Protein AF-A0A383C281-F1 (afdb_monomer)

Mean predicted aligned error: 18.77 Å

Radius of gyration: 27.52 Å; Cα contacts (8 Å, |Δi|>4): 64; chains: 1; bounding box: 42×52×75 Å

pLDDT: mean 72.69, std 16.98, range [37.38, 97.0]

Nearest PDB structures (foldseek):
  8gjf-assembly1_B  TM=7.146E-01  e=1.952E+00  Aspergillus fumigatus
  3l0x-assembly1_A  TM=6.544E-01  e=2.529E+00  Saccharomyces cerevisiae
  6cx3-assembly1_A  TM=6.293E-01  e=2.371E+00  Saccharomyces cerevisiae S288C
  8pfb-assembly1_F  TM=6.077E-01  e=3.979E+00  Streptococcus sanguinis

Structure (mmCIF, N/CA/C/O backbone):
data_AF-A0A383C281-F1
#
_entry.id   AF-A0A383C281-F1
#
loop_
_atom_site.group_PDB
_atom_site.id
_atom_site.type_symbol
_atom_site.label_atom_id
_atom_site.label_alt_id
_atom_site.label_comp_id
_atom_site.label_asym_id
_atom_site.label_entity_id
_atom_site.label_seq_id
_atom_site.pdbx_PDB_ins_code
_atom_site.Cartn_x
_atom_site.Cartn_y
_atom_site.Cartn_z
_atom_site.occupancy
_atom_site.B_iso_or_equiv
_atom_site.auth_seq_id
_atom_site.auth_comp_id
_atom_site.auth_asym_id
_atom_site.auth_atom_id
_atom_site.pdbx_PDB_model_num
ATOM 1 N N . MET A 1 1 ? -28.698 43.163 51.842 1.00 37.38 1 MET A N 1
ATOM 2 C CA . MET A 1 1 ? -27.562 43.995 51.389 1.00 37.38 1 MET A CA 1
ATOM 3 C C . MET A 1 1 ? -26.890 43.237 50.262 1.00 37.38 1 MET A C 1
ATOM 5 O O . MET A 1 1 ? -26.018 42.415 50.508 1.00 37.38 1 MET A O 1
ATOM 9 N N . ASP A 1 2 ? -27.390 43.446 49.049 1.00 41.12 2 ASP A N 1
ATOM 10 C CA . ASP A 1 2 ? -26.991 42.722 47.846 1.00 41.12 2 ASP A CA 1
ATOM 11 C C . ASP A 1 2 ? -25.613 43.176 47.356 1.00 41.12 2 ASP A C 1
ATOM 13 O O . ASP A 1 2 ? -25.365 44.357 47.088 1.00 41.12 2 ASP A O 1
ATOM 17 N N . LEU A 1 3 ? -24.690 42.218 47.279 1.00 58.12 3 LEU A N 1
ATOM 18 C CA . LEU A 1 3 ? -23.289 42.445 46.962 1.00 58.12 3 LEU A CA 1
ATOM 19 C C . LEU A 1 3 ? -23.051 42.316 45.448 1.00 58.12 3 LEU A C 1
ATOM 21 O O . LEU A 1 3 ? -22.768 41.248 44.928 1.00 58.12 3 LEU A O 1
ATOM 25 N N . ARG A 1 4 ? -23.167 43.469 44.784 1.00 53.69 4 ARG A N 1
ATOM 26 C CA . ARG A 1 4 ? -22.274 43.998 43.731 1.00 53.69 4 ARG A CA 1
ATOM 27 C C . ARG A 1 4 ? -21.969 43.129 42.491 1.00 53.69 4 ARG A C 1
ATOM 29 O O . ARG A 1 4 ? -21.139 42.233 42.504 1.00 53.69 4 ARG A O 1
ATOM 36 N N . LYS A 1 5 ? -22.535 43.601 41.371 1.00 54.53 5 LYS A N 1
ATOM 37 C CA . LYS A 1 5 ? -22.006 43.612 39.990 1.00 54.53 5 LYS A CA 1
ATOM 38 C C . LYS A 1 5 ? -20.470 43.520 39.878 1.00 54.53 5 LYS A C 1
ATOM 40 O O . LYS A 1 5 ? -19.804 44.432 40.357 1.00 54.53 5 LYS A O 1
ATOM 45 N N . THR A 1 6 ? -19.969 42.607 39.042 1.00 58.38 6 THR A N 1
ATOM 46 C CA . THR A 1 6 ? -18.906 42.889 38.053 1.00 58.38 6 THR A CA 1
ATOM 47 C C . THR A 1 6 ? -19.030 41.951 36.849 1.00 58.38 6 THR A C 1
ATOM 49 O O . THR A 1 6 ? -19.028 40.731 36.967 1.00 58.38 6 THR A O 1
ATOM 52 N N . ALA A 1 7 ? -19.176 42.562 35.675 1.00 55.03 7 ALA A N 1
ATOM 53 C CA . ALA A 1 7 ? -19.151 41.921 34.372 1.00 55.03 7 ALA A CA 1
ATOM 54 C C . ALA A 1 7 ? -17.706 41.533 34.016 1.00 55.03 7 ALA A C 1
ATOM 56 O O . ALA A 1 7 ? -16.826 42.391 34.010 1.00 55.03 7 ALA A O 1
ATOM 57 N N . GLY A 1 8 ? -17.466 40.258 33.715 1.00 49.41 8 GLY A N 1
ATOM 58 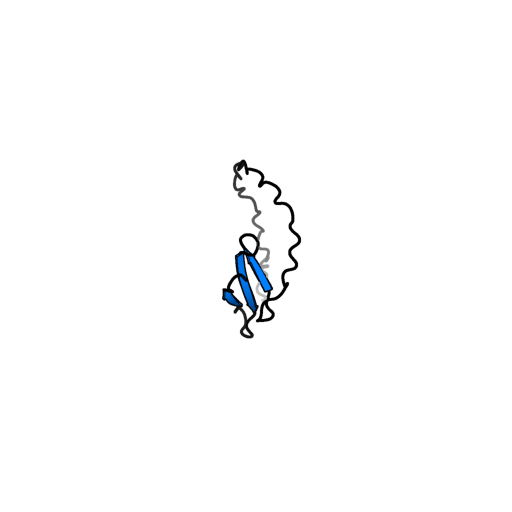C CA . GLY A 1 8 ? -16.216 39.780 33.125 1.00 49.41 8 GLY A CA 1
ATOM 59 C C . GLY A 1 8 ? -16.450 39.471 31.655 1.00 49.41 8 GLY A C 1
ATOM 60 O O . GLY A 1 8 ? -16.958 38.404 31.325 1.00 49.41 8 GLY A O 1
ATOM 61 N N . ALA A 1 9 ? -16.141 40.429 30.783 1.00 55.62 9 ALA A N 1
ATOM 62 C CA . ALA A 1 9 ? -16.224 40.263 29.340 1.00 55.62 9 ALA A CA 1
ATOM 63 C C . ALA A 1 9 ? -15.203 39.213 28.872 1.00 55.62 9 ALA A C 1
ATOM 65 O O . ALA A 1 9 ? -13.993 39.404 28.961 1.00 55.62 9 ALA A O 1
ATOM 66 N N . PHE A 1 10 ? -15.728 38.099 28.376 1.00 55.56 10 PHE A N 1
ATOM 67 C CA . PHE A 1 10 ? -15.036 37.121 27.551 1.00 55.56 10 PHE A CA 1
ATOM 68 C C . PHE A 1 10 ? -14.940 37.722 26.145 1.00 55.56 10 PHE A C 1
ATOM 70 O O . PHE A 1 10 ? -15.981 37.977 25.551 1.00 55.56 10 PHE A O 1
ATOM 77 N N . LEU A 1 11 ? -13.739 37.980 25.624 1.00 56.09 11 LEU A N 1
ATOM 78 C CA . LEU A 1 11 ? -13.465 37.978 24.181 1.00 56.09 11 LEU A CA 1
ATOM 79 C C . LEU A 1 11 ? -11.954 38.054 23.955 1.00 56.09 11 LEU A C 1
ATOM 81 O O . LEU A 1 11 ? -11.318 39.103 23.999 1.00 56.09 11 LEU A O 1
ATOM 85 N N . ILE A 1 12 ? -11.408 36.857 23.774 1.00 66.81 12 ILE A N 1
ATOM 86 C CA . ILE A 1 12 ? -10.037 36.542 23.396 1.00 66.81 12 ILE A CA 1
ATOM 87 C C . ILE A 1 12 ? -9.729 37.263 22.079 1.00 66.81 12 ILE A C 1
ATOM 89 O O . ILE A 1 12 ? -10.351 36.997 21.052 1.00 66.81 12 ILE A O 1
ATOM 93 N N . ALA A 1 13 ? -8.796 38.213 22.136 1.00 58.59 13 ALA A N 1
ATOM 94 C CA . ALA A 1 13 ? -8.347 38.989 20.993 1.00 58.59 13 ALA A CA 1
ATOM 95 C C . ALA A 1 13 ? -7.626 38.088 19.976 1.00 58.59 13 ALA A C 1
ATOM 97 O O . ALA A 1 13 ? -6.614 37.459 20.288 1.00 58.59 13 ALA A O 1
ATOM 98 N N . CYS A 1 14 ? -8.153 38.055 18.751 1.00 60.34 14 CYS A N 1
ATOM 99 C CA . CYS A 1 14 ? -7.486 37.554 17.555 1.00 60.34 14 CYS A CA 1
ATOM 100 C C . CYS A 1 14 ? -6.124 38.243 17.370 1.00 60.34 14 CYS A C 1
ATOM 102 O O . CYS A 1 14 ? -6.076 39.443 17.101 1.00 60.34 14 CYS A O 1
ATOM 104 N N . LEU A 1 15 ? -5.025 37.488 17.456 1.00 62.12 15 LEU A N 1
ATOM 105 C CA . LEU A 1 15 ? -3.734 37.925 16.923 1.00 62.12 15 LEU A CA 1
ATOM 106 C C . LEU A 1 15 ? -3.674 37.584 15.422 1.00 62.12 15 LEU A C 1
ATOM 108 O O . LEU A 1 15 ? -3.879 36.419 15.068 1.00 62.12 15 LEU A O 1
ATOM 112 N N . PRO A 1 16 ? -3.417 38.564 14.536 1.00 59.09 16 PRO A N 1
ATOM 113 C CA . PRO A 1 16 ? -3.393 38.349 13.099 1.00 59.09 16 PRO A CA 1
ATOM 114 C C . PRO A 1 16 ? -2.102 37.664 12.635 1.00 59.09 16 PRO A C 1
ATOM 116 O O . PRO A 1 16 ? -1.024 37.827 13.205 1.00 59.09 16 PRO A O 1
ATOM 119 N N . TRP A 1 17 ? -2.270 36.898 11.560 1.00 61.38 17 TRP A N 1
ATOM 120 C CA . TRP A 1 17 ? -1.257 36.256 10.733 1.00 61.38 17 TRP A CA 1
ATOM 121 C C . TRP A 1 17 ? -0.205 37.218 10.153 1.00 61.38 17 TRP A C 1
ATOM 123 O O . TRP A 1 17 ? -0.432 38.421 10.093 1.00 61.38 17 TRP A O 1
ATOM 133 N N . LEU A 1 18 ? 0.862 36.607 9.606 1.00 58.97 18 LEU A N 1
ATOM 134 C CA . LEU A 1 18 ? 1.771 37.068 8.532 1.00 58.97 18 LEU A CA 1
ATOM 135 C C . LEU A 1 18 ? 3.240 37.269 8.945 1.00 58.97 18 LEU A C 1
ATOM 137 O O . LEU A 1 18 ? 3.759 38.380 8.944 1.00 58.97 18 LEU A O 1
ATOM 141 N N . VAL A 1 19 ? 3.955 36.159 9.159 1.00 64.62 19 VAL A N 1
ATOM 142 C CA . VAL A 1 19 ? 5.405 36.110 8.898 1.00 64.62 19 VAL A CA 1
ATOM 143 C C . VAL A 1 19 ? 5.596 35.373 7.573 1.00 64.62 19 VAL A C 1
ATOM 145 O O . VAL A 1 19 ? 5.455 34.154 7.498 1.00 64.62 19 VAL A O 1
ATOM 148 N N . GLY A 1 20 ? 5.815 36.136 6.500 1.00 53.16 20 GLY A N 1
ATOM 149 C CA . GLY A 1 20 ? 6.078 35.618 5.160 1.00 53.16 20 GLY A CA 1
ATOM 150 C C . GLY A 1 20 ? 7.462 34.974 5.076 1.00 53.16 20 GLY A C 1
ATOM 151 O O . GLY A 1 20 ? 8.463 35.585 5.442 1.00 53.16 20 GLY A O 1
ATOM 152 N N . CYS A 1 21 ? 7.516 33.739 4.581 1.00 63.28 21 CYS A N 1
ATOM 153 C CA . CYS A 1 21 ? 8.757 33.050 4.246 1.00 63.28 21 CYS A CA 1
ATOM 154 C C . CYS A 1 21 ? 9.165 33.449 2.811 1.00 63.28 21 CYS A C 1
ATOM 156 O O . CYS A 1 21 ? 8.350 33.283 1.897 1.00 63.28 21 CYS A O 1
ATOM 158 N N . PRO A 1 22 ? 10.374 33.990 2.570 1.00 56.31 22 PRO A N 1
ATOM 159 C CA . PRO A 1 22 ? 10.807 34.350 1.225 1.00 56.31 22 PRO A CA 1
ATOM 160 C C . PRO A 1 22 ? 11.050 33.071 0.416 1.00 56.31 22 PRO A C 1
ATOM 162 O O . PRO A 1 22 ? 12.026 32.354 0.630 1.00 56.31 22 PRO A O 1
ATOM 165 N N . SER A 1 23 ? 10.152 32.772 -0.522 1.00 59.88 23 SER A N 1
ATOM 166 C CA . SER A 1 23 ? 10.366 31.692 -1.485 1.00 59.88 23 SER A CA 1
ATOM 167 C C . SER A 1 23 ? 11.342 32.176 -2.551 1.00 59.88 23 SER A C 1
ATOM 169 O O . SER A 1 23 ? 10.969 32.905 -3.467 1.00 59.88 23 SER A O 1
ATOM 171 N N . GLY A 1 24 ? 12.611 31.799 -2.393 1.00 55.31 24 GLY A N 1
ATOM 172 C CA . GLY A 1 24 ? 13.625 31.947 -3.428 1.00 55.31 24 GLY A CA 1
ATOM 173 C C . GLY A 1 24 ? 13.194 31.226 -4.704 1.00 55.31 24 GLY A C 1
ATOM 174 O O . GLY A 1 24 ? 12.715 30.091 -4.665 1.00 55.31 24 GLY A O 1
ATOM 175 N N . THR A 1 25 ? 13.356 31.903 -5.834 1.00 54.62 25 THR A N 1
ATOM 176 C CA . THR A 1 25 ? 13.078 31.385 -7.170 1.00 54.62 25 THR A CA 1
ATOM 177 C C . THR A 1 25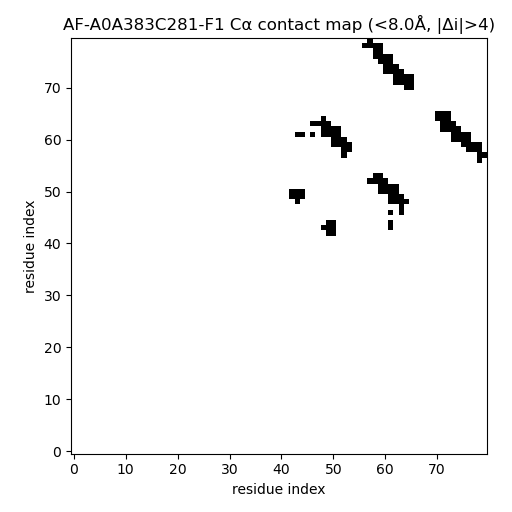 ? 13.977 30.177 -7.431 1.00 54.62 25 THR A C 1
ATOM 179 O O . THR A 1 25 ? 15.162 30.321 -7.724 1.00 54.62 25 THR A O 1
ATOM 182 N N . ARG A 1 26 ? 13.438 28.961 -7.296 1.00 60.19 26 ARG A N 1
ATOM 183 C CA . ARG A 1 26 ? 14.088 27.767 -7.837 1.00 60.19 26 ARG A CA 1
ATOM 184 C C . ARG A 1 26 ? 13.819 27.754 -9.333 1.00 60.19 26 ARG A C 1
ATOM 186 O O . ARG A 1 26 ? 12.682 27.559 -9.753 1.00 60.19 26 ARG A O 1
ATOM 193 N N . THR A 1 27 ? 14.864 27.964 -10.123 1.00 59.16 27 THR A N 1
ATOM 194 C CA . THR A 1 27 ? 14.878 27.659 -11.554 1.00 59.16 27 THR A CA 1
ATOM 195 C C . THR A 1 27 ? 14.722 26.146 -11.700 1.00 59.16 27 THR A C 1
ATOM 197 O O . THR A 1 27 ? 15.696 25.399 -11.687 1.00 59.16 27 THR A O 1
ATOM 200 N N . GLY A 1 28 ? 13.475 25.677 -11.711 1.00 53.50 28 GLY A N 1
ATOM 201 C CA . GLY A 1 28 ? 13.145 24.286 -11.974 1.00 53.50 28 GLY A CA 1
ATOM 202 C C . GLY A 1 28 ? 13.314 24.024 -13.461 1.00 53.50 28 GLY A C 1
ATOM 203 O O . GLY A 1 28 ? 12.579 24.583 -14.271 1.00 53.50 28 GLY A O 1
ATOM 204 N N . VAL A 1 29 ? 14.298 23.199 -13.811 1.00 59.28 29 VAL A N 1
ATOM 205 C CA . VAL A 1 29 ? 14.375 22.555 -15.123 1.00 59.28 29 VAL A CA 1
ATOM 206 C C . VAL A 1 29 ? 13.034 21.866 -15.363 1.00 59.28 29 VAL A C 1
ATOM 208 O O . VAL A 1 29 ? 12.595 21.060 -14.545 1.00 59.28 29 VAL A O 1
ATOM 211 N N . GLN A 1 30 ? 12.358 22.240 -16.446 1.00 61.03 30 GLN A N 1
ATOM 212 C CA . GLN A 1 30 ? 11.116 21.605 -16.859 1.00 61.03 30 GLN A CA 1
ATOM 213 C C . GLN A 1 30 ? 11.427 20.139 -17.186 1.00 61.03 30 GLN A C 1
ATOM 215 O O . GLN A 1 30 ? 12.275 19.905 -18.050 1.00 61.03 30 GLN A O 1
ATOM 220 N N . PRO A 1 31 ? 10.812 19.152 -16.506 1.00 59.47 31 PRO A N 1
ATOM 221 C CA . PRO A 1 31 ? 10.980 17.770 -16.912 1.00 59.47 31 PRO A CA 1
ATOM 222 C C . PRO A 1 31 ? 10.408 17.630 -18.323 1.00 59.47 31 PRO A C 1
ATOM 224 O O . PRO A 1 31 ? 9.308 18.112 -18.615 1.00 59.47 31 PRO A O 1
ATOM 227 N N . GLU A 1 32 ? 11.206 17.029 -19.201 1.00 64.00 32 GLU A N 1
ATOM 228 C CA . GLU A 1 32 ? 10.794 16.622 -20.536 1.00 64.00 32 GLU A CA 1
ATOM 229 C C . GLU A 1 32 ? 9.471 15.858 -20.416 1.00 64.00 32 GLU A C 1
ATOM 231 O O . GLU A 1 32 ? 9.307 15.017 -19.530 1.00 64.00 32 GLU A O 1
ATOM 236 N N . GLN A 1 33 ? 8.486 16.213 -21.243 1.00 58.72 33 GLN A N 1
ATOM 237 C CA . GLN A 1 33 ? 7.194 15.542 -21.239 1.00 58.72 33 GLN A CA 1
ATOM 238 C C . GLN A 1 33 ? 7.407 14.095 -21.678 1.00 58.72 33 GLN A C 1
ATOM 240 O O . GLN A 1 33 ? 7.472 13.815 -22.874 1.00 58.72 33 GLN A O 1
ATOM 245 N N . THR A 1 34 ? 7.506 13.182 -20.713 1.00 61.28 34 THR A N 1
ATOM 246 C CA . THR A 1 34 ? 7.513 11.749 -20.980 1.00 61.28 34 THR A CA 1
ATOM 247 C C . THR A 1 34 ? 6.255 11.427 -21.776 1.00 61.28 34 THR A C 1
ATOM 249 O O . THR A 1 34 ? 5.132 11.704 -21.341 1.00 61.28 34 THR A O 1
ATOM 252 N N . SER A 1 35 ? 6.456 10.914 -22.990 1.00 58.88 35 SER A N 1
ATOM 253 C CA . SER A 1 35 ? 5.409 10.345 -23.831 1.00 58.88 35 SER A CA 1
ATOM 254 C C . SER A 1 35 ? 4.526 9.455 -22.960 1.00 58.88 35 SER A C 1
ATOM 256 O O . SER A 1 35 ? 5.017 8.477 -22.406 1.00 58.88 35 SER A O 1
ATOM 258 N N . LYS A 1 36 ? 3.242 9.808 -22.809 1.00 54.94 36 LYS A N 1
ATOM 259 C CA . LYS A 1 36 ? 2.267 8.995 -22.075 1.00 54.94 36 LYS A CA 1
ATOM 260 C C . LYS A 1 36 ? 2.120 7.662 -22.795 1.00 54.94 36 LYS A C 1
ATOM 262 O O . LYS A 1 36 ? 1.351 7.546 -23.749 1.00 54.94 36 LYS A O 1
ATOM 267 N N . HIS A 1 37 ? 2.884 6.674 -22.359 1.00 62.75 37 HIS A N 1
ATOM 268 C CA . HIS A 1 37 ? 2.665 5.300 -22.743 1.00 62.75 37 HIS A CA 1
ATOM 269 C C . HIS A 1 37 ? 1.452 4.828 -21.935 1.00 62.75 37 HIS A C 1
ATOM 271 O O . HIS A 1 37 ? 1.441 4.875 -20.708 1.00 62.75 37 HIS A O 1
ATOM 277 N N . VAL A 1 38 ? 0.352 4.540 -22.634 1.00 56.78 38 VAL A N 1
ATOM 278 C CA . VAL A 1 38 ? -0.882 4.054 -22.011 1.00 56.78 38 VAL A CA 1
ATOM 279 C C . VAL A 1 38 ? -0.634 2.595 -21.667 1.00 56.78 38 VAL A C 1
ATOM 281 O O . VAL A 1 38 ? -0.823 1.715 -22.503 1.00 56.78 38 VAL A O 1
ATOM 284 N N . HIS A 1 39 ? -0.133 2.363 -20.461 1.00 65.56 39 HIS A N 1
ATOM 285 C CA . HIS A 1 39 ? -0.023 1.032 -19.905 1.00 65.56 39 HIS A CA 1
ATOM 286 C C . HIS A 1 39 ? -1.287 0.724 -19.113 1.00 65.56 39 HIS A C 1
ATOM 288 O O . HIS A 1 39 ? -1.643 1.436 -18.173 1.00 65.56 39 HIS A O 1
ATOM 294 N N . ASP A 1 40 ? -1.989 -0.311 -19.559 1.00 61.22 40 ASP A N 1
ATOM 295 C CA . ASP A 1 40 ? -3.164 -0.864 -18.899 1.00 61.22 40 ASP A CA 1
ATOM 296 C C . ASP A 1 40 ? -2.675 -1.658 -17.679 1.00 61.22 40 ASP A C 1
ATOM 298 O O . ASP A 1 40 ? -2.411 -2.856 -17.759 1.00 61.22 40 ASP A O 1
ATOM 302 N N . HIS A 1 41 ? -2.410 -0.952 -16.579 1.00 68.38 41 HIS A N 1
ATOM 303 C CA . HIS A 1 41 ? -2.027 -1.565 -15.313 1.00 68.38 41 HIS A CA 1
ATOM 304 C C . HIS A 1 41 ? -3.252 -1.700 -14.406 1.00 68.38 41 HIS A C 1
ATOM 306 O O . HIS A 1 41 ? -4.110 -0.810 -14.400 1.00 68.38 41 HIS A O 1
ATOM 312 N N . PRO A 1 42 ? -3.335 -2.772 -13.601 1.00 68.75 42 PRO A N 1
ATOM 313 C CA . PRO A 1 42 ? -4.384 -2.907 -12.602 1.00 68.75 42 PRO A CA 1
ATOM 314 C C . PRO A 1 42 ? -4.404 -1.687 -11.673 1.00 68.75 42 PRO A C 1
ATOM 316 O O . PRO A 1 42 ? -3.366 -1.241 -11.195 1.00 68.75 42 PRO A O 1
ATOM 319 N N . HIS A 1 43 ? -5.591 -1.154 -11.380 1.00 70.31 43 HIS A N 1
ATOM 320 C CA . HIS A 1 43 ? -5.745 -0.059 -10.412 1.00 70.31 43 HIS A CA 1
ATOM 321 C C . HIS A 1 43 ? -5.702 -0.531 -8.948 1.00 70.31 43 HIS A C 1
ATOM 323 O O . HIS A 1 43 ? -5.700 0.297 -8.038 1.00 70.31 43 HIS A O 1
ATOM 329 N N . HIS A 1 44 ? -5.670 -1.847 -8.721 1.00 76.19 44 HIS A N 1
ATOM 330 C CA . HIS A 1 44 ? -5.708 -2.474 -7.403 1.00 76.19 44 HIS A CA 1
ATOM 331 C C . HIS A 1 44 ? -4.692 -3.611 -7.328 1.00 76.19 44 HIS A C 1
ATOM 333 O O . HIS A 1 44 ? -4.497 -4.337 -8.305 1.00 76.19 44 HIS A O 1
ATOM 339 N N . GLY A 1 45 ? -4.048 -3.739 -6.169 1.00 80.06 45 GLY A N 1
ATOM 340 C CA . GLY A 1 45 ? -3.156 -4.849 -5.864 1.00 80.06 45 GLY A CA 1
ATOM 341 C C . GLY A 1 45 ? -3.913 -6.062 -5.306 1.00 80.06 45 GLY A C 1
ATOM 342 O O . GLY A 1 45 ? -5.140 -6.045 -5.184 1.00 80.06 45 GLY A O 1
ATOM 343 N N . PRO A 1 46 ? -3.195 -7.141 -4.9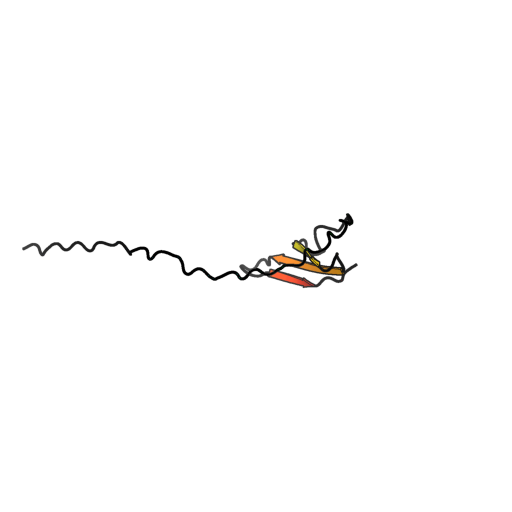61 1.00 87.31 46 PRO A N 1
ATOM 344 C CA . PRO A 1 46 ? -3.785 -8.389 -4.471 1.00 87.31 46 PRO A CA 1
ATOM 345 C C . PRO A 1 46 ? -4.470 -8.275 -3.099 1.00 87.31 46 PRO A C 1
ATOM 347 O O . PRO A 1 46 ? -5.075 -9.251 -2.649 1.00 87.31 46 PRO A O 1
ATOM 350 N N . HIS A 1 47 ? -4.372 -7.127 -2.424 1.00 91.69 47 HIS A N 1
ATOM 351 C CA . HIS A 1 47 ? -4.961 -6.898 -1.106 1.00 91.69 47 HIS A CA 1
ATOM 352 C C . HIS A 1 47 ? -6.108 -5.873 -1.127 1.00 91.69 47 HIS A C 1
ATOM 354 O O . HIS A 1 47 ? -6.497 -5.390 -0.061 1.00 91.69 47 HIS A O 1
ATOM 360 N N . ASP A 1 48 ? -6.654 -5.562 -2.311 1.00 90.50 48 ASP A N 1
ATOM 361 C CA . ASP A 1 48 ? -7.775 -4.631 -2.524 1.00 90.50 48 ASP A CA 1
ATOM 362 C C . ASP A 1 48 ? -7.534 -3.223 -1.937 1.00 90.50 48 ASP A C 1
ATOM 364 O O . ASP A 1 48 ? -8.457 -2.524 -1.503 1.00 90.50 48 ASP A O 1
ATOM 368 N N . GLY A 1 49 ? -6.269 -2.811 -1.894 1.00 91.75 49 GLY A N 1
ATOM 369 C CA . GLY A 1 49 ? -5.816 -1.517 -1.412 1.00 91.75 49 GLY A CA 1
ATOM 370 C C . GLY A 1 49 ? -5.623 -0.480 -2.513 1.00 91.75 49 GLY A C 1
ATOM 371 O O . GLY A 1 49 ? -5.903 -0.690 -3.698 1.00 91.75 49 GLY A O 1
ATOM 372 N N . GLU A 1 50 ? -5.114 0.675 -2.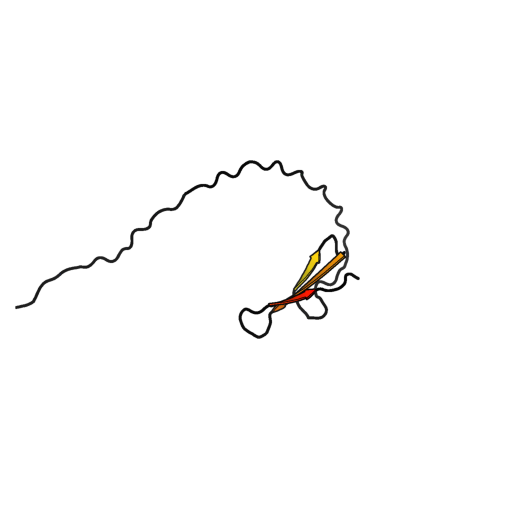094 1.00 92.56 50 GLU A N 1
ATOM 373 C CA . GLU A 1 50 ? -4.651 1.708 -3.014 1.00 92.56 50 GLU A CA 1
ATOM 374 C C . GLU A 1 50 ? -3.264 1.327 -3.532 1.00 92.56 50 GLU A C 1
ATOM 376 O O . GLU A 1 50 ? -2.321 1.181 -2.748 1.00 92.56 50 GLU A O 1
ATOM 381 N N . LEU A 1 51 ? -3.152 1.142 -4.848 1.00 92.50 51 LEU A N 1
ATOM 382 C CA . LEU A 1 51 ? -1.909 0.767 -5.507 1.00 92.50 51 LEU A CA 1
ATOM 383 C C . LEU A 1 51 ? -1.130 2.014 -5.941 1.00 92.50 51 LEU A C 1
ATOM 385 O O . LEU A 1 51 ? -1.655 2.903 -6.610 1.00 92.50 51 LEU A O 1
ATOM 389 N N . PHE A 1 52 ? 0.153 2.041 -5.606 1.00 90.88 52 PHE A N 1
ATOM 390 C CA . PHE A 1 52 ? 1.104 3.069 -5.998 1.00 90.88 52 PHE A CA 1
ATOM 391 C C . PHE A 1 52 ? 2.172 2.446 -6.889 1.00 90.88 52 PHE A C 1
ATOM 393 O O . PHE A 1 52 ? 2.843 1.495 -6.490 1.00 90.88 52 PHE A O 1
ATOM 400 N N . ALA A 1 53 ? 2.351 3.015 -8.078 1.00 89.81 53 ALA A N 1
ATOM 401 C CA . ALA A 1 53 ? 3.432 2.674 -8.991 1.00 89.81 53 ALA A CA 1
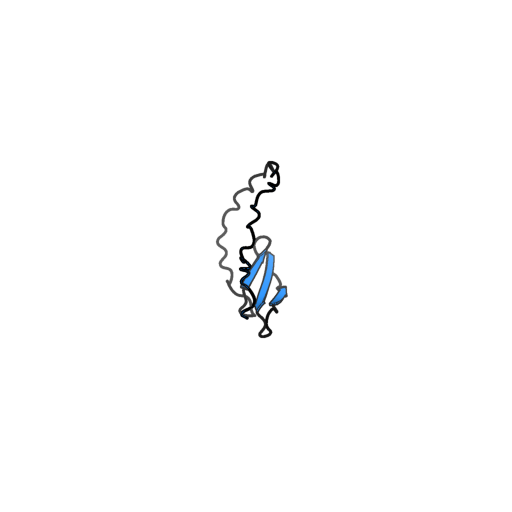ATOM 402 C C . ALA A 1 53 ? 4.490 3.786 -8.980 1.00 89.81 53 ALA A C 1
ATOM 404 O O . ALA A 1 53 ? 4.161 4.974 -9.053 1.00 89.81 53 ALA A O 1
ATOM 405 N N . PHE A 1 54 ? 5.763 3.405 -8.910 1.00 87.06 54 PHE A N 1
ATOM 406 C CA . PHE A 1 54 ? 6.906 4.319 -8.940 1.00 87.06 54 PHE A CA 1
ATOM 407 C C . PHE A 1 54 ? 7.848 3.964 -10.092 1.00 87.06 54 PHE A C 1
ATOM 409 O O . PHE A 1 54 ? 7.856 2.829 -10.563 1.00 87.06 54 PHE A O 1
ATOM 416 N N . ASP A 1 55 ? 8.658 4.940 -10.521 1.00 89.50 55 ASP A N 1
ATOM 417 C CA . ASP A 1 55 ? 9.641 4.795 -11.610 1.00 89.50 55 ASP A CA 1
ATOM 418 C C . ASP A 1 55 ? 9.061 4.093 -12.855 1.00 89.50 55 ASP A C 1
ATOM 420 O O . ASP A 1 55 ? 9.603 3.102 -13.336 1.00 89.50 55 ASP A O 1
ATOM 424 N N . ASP A 1 56 ? 7.922 4.606 -13.338 1.00 85.25 56 ASP A N 1
ATOM 425 C CA . ASP A 1 56 ? 7.217 4.108 -14.532 1.00 85.25 56 ASP A CA 1
ATOM 426 C C . ASP A 1 56 ? 6.750 2.641 -14.423 1.00 85.25 56 ASP A C 1
ATOM 428 O O . ASP A 1 56 ? 6.834 1.872 -15.373 1.00 85.25 56 ASP A O 1
ATOM 432 N N . GLY A 1 57 ? 6.290 2.231 -13.234 1.00 82.25 57 GLY A N 1
ATOM 433 C CA . GLY A 1 57 ? 5.753 0.882 -12.998 1.00 82.25 57 GLY A CA 1
ATOM 434 C C . GLY A 1 57 ? 6.796 -0.164 -12.599 1.00 82.25 57 GLY A C 1
ATOM 435 O O . GLY A 1 57 ? 6.460 -1.332 -12.446 1.00 82.25 57 GLY A O 1
ATOM 436 N N . LYS A 1 58 ? 8.060 0.220 -12.380 1.00 84.62 58 LYS A N 1
ATOM 437 C CA . LYS A 1 58 ? 9.109 -0.724 -11.941 1.00 84.62 58 LYS A CA 1
ATOM 438 C C . LYS 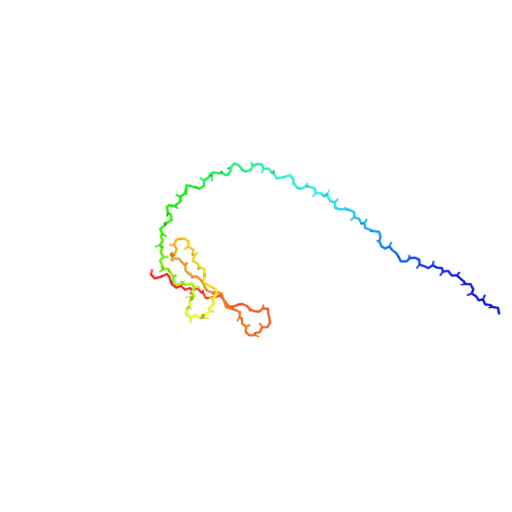A 1 58 ? 8.986 -1.147 -10.484 1.00 84.62 58 LYS A C 1
ATOM 440 O O . LYS A 1 58 ? 9.495 -2.197 -10.099 1.00 84.62 58 LYS A O 1
ATOM 445 N N . TYR A 1 59 ? 8.363 -0.308 -9.665 1.00 88.19 59 TYR A N 1
ATOM 446 C CA . TYR A 1 59 ? 8.144 -0.592 -8.255 1.00 88.19 59 TYR A CA 1
ATOM 447 C C . TYR A 1 59 ? 6.680 -0.386 -7.917 1.00 88.19 59 TYR A C 1
ATOM 449 O O . TYR A 1 59 ? 6.108 0.653 -8.252 1.00 88.19 59 TYR A O 1
ATOM 457 N N . HIS A 1 60 ? 6.113 -1.338 -7.185 1.00 91.75 60 HIS A N 1
ATOM 458 C CA . HIS A 1 60 ? 4.739 -1.27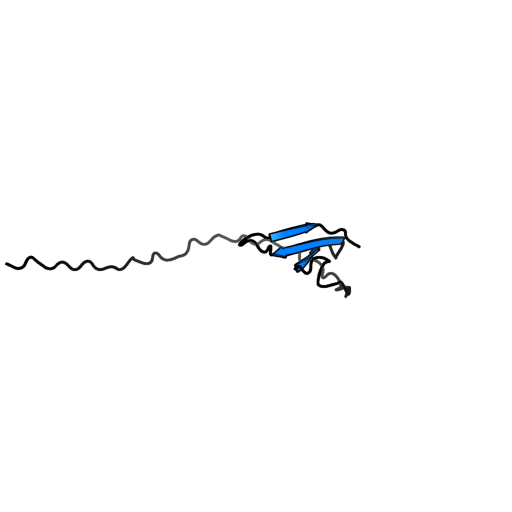4 -6.721 1.00 91.75 60 HIS A CA 1
ATOM 459 C C . HIS A 1 60 ? 4.688 -1.319 -5.195 1.00 91.75 60 HIS A C 1
ATOM 461 O O . HIS A 1 60 ? 5.424 -2.056 -4.535 1.00 91.75 60 HIS A O 1
ATOM 467 N N . ALA A 1 61 ? 3.803 -0.516 -4.619 1.00 94.06 61 ALA A N 1
ATOM 468 C CA . ALA A 1 61 ? 3.414 -0.641 -3.225 1.00 94.06 61 ALA A CA 1
ATOM 469 C C . ALA A 1 61 ? 1.900 -0.529 -3.110 1.00 94.06 61 ALA A C 1
ATOM 471 O O . ALA A 1 61 ? 1.267 0.173 -3.891 1.00 94.06 61 ALA A O 1
ATOM 472 N N . GLU A 1 62 ? 1.322 -1.181 -2.115 1.00 94.94 62 GLU A N 1
ATOM 473 C CA . GLU A 1 62 ? -0.114 -1.140 -1.864 1.00 94.94 62 GLU A CA 1
ATOM 474 C C . GLU A 1 62 ? -0.373 -0.712 -0.421 1.00 94.94 62 GLU A C 1
ATOM 476 O O . GLU A 1 62 ? 0.211 -1.272 0.512 1.00 94.94 62 GLU A O 1
ATOM 481 N N . ALA A 1 63 ? -1.232 0.291 -0.235 1.00 95.06 63 ALA A N 1
ATOM 482 C CA . ALA A 1 63 ? -1.674 0.728 1.083 1.00 95.06 63 ALA A CA 1
ATOM 483 C C . ALA A 1 63 ? -3.078 0.201 1.383 1.00 95.06 63 ALA A C 1
ATOM 485 O O . ALA A 1 63 ? -4.022 0.430 0.626 1.00 95.06 63 ALA A O 1
ATOM 486 N N . VAL A 1 64 ? -3.222 -0.454 2.533 1.00 95.94 64 VAL A N 1
ATOM 487 C CA . VAL A 1 64 ? -4.495 -0.997 3.016 1.00 95.94 64 VAL A CA 1
ATOM 488 C C . VAL A 1 64 ? -4.796 -0.411 4.392 1.00 95.94 64 VAL A C 1
ATOM 490 O O . VAL A 1 64 ? -3.951 -0.438 5.291 1.00 95.94 64 VAL A O 1
ATOM 493 N N . ALA A 1 65 ? -6.006 0.117 4.582 1.00 95.31 65 ALA A N 1
ATOM 494 C CA . ALA A 1 65 ? -6.469 0.515 5.907 1.00 95.31 65 ALA A CA 1
ATOM 495 C C . ALA A 1 65 ? -6.718 -0.737 6.761 1.00 95.31 65 ALA A C 1
ATOM 497 O O . ALA A 1 65 ? -7.501 -1.611 6.384 1.00 95.31 65 ALA A O 1
ATOM 498 N N . ASP A 1 66 ? -6.071 -0.825 7.923 1.00 93.62 66 ASP A N 1
ATOM 499 C CA . ASP A 1 66 ? -6.353 -1.904 8.866 1.00 93.62 66 ASP A CA 1
ATOM 500 C C . ASP A 1 66 ? -7.691 -1.652 9.573 1.00 93.62 66 ASP A C 1
ATOM 502 O O . ASP A 1 66 ? -8.162 -0.520 9.708 1.00 93.62 66 ASP A O 1
ATOM 506 N N . LYS A 1 67 ? -8.304 -2.720 10.086 1.00 93.25 67 LYS A N 1
ATOM 507 C CA . LYS A 1 67 ? -9.546 -2.607 10.865 1.00 93.25 67 LYS A CA 1
ATOM 508 C C . LYS A 1 67 ? -9.337 -1.850 12.182 1.00 93.25 67 LYS A C 1
ATOM 510 O O . LYS A 1 67 ? -10.305 -1.352 12.757 1.00 93.25 67 LYS A O 1
ATOM 515 N N . SER A 1 68 ? -8.101 -1.767 12.678 1.00 94.69 68 SER A N 1
ATOM 516 C CA . SER A 1 68 ? -7.770 -0.957 13.847 1.00 94.69 68 SER A CA 1
ATOM 517 C C . SER A 1 68 ? -7.708 0.531 13.480 1.00 94.69 68 SER A C 1
ATOM 519 O O . SER A 1 68 ? -7.063 0.899 12.498 1.00 94.69 68 SER A O 1
ATOM 521 N N . PRO A 1 69 ? -8.278 1.421 14.308 1.00 93.75 69 PRO A N 1
ATOM 522 C CA . PRO A 1 69 ? -8.261 2.851 14.032 1.00 93.75 69 PRO A CA 1
ATOM 523 C C . PRO A 1 69 ? -6.830 3.397 13.950 1.00 93.75 69 PRO A C 1
ATOM 525 O O . PRO A 1 69 ? -5.996 3.132 14.817 1.00 93.75 69 PRO A O 1
ATOM 528 N N . GLY A 1 70 ? -6.572 4.183 12.902 1.00 94.38 70 GLY A N 1
ATOM 529 C CA . GLY A 1 70 ? -5.299 4.875 12.686 1.00 94.38 70 GLY A CA 1
ATOM 530 C C . GLY A 1 70 ? -4.146 3.987 12.216 1.00 94.38 70 GLY A C 1
ATOM 531 O O . GLY A 1 70 ? -3.001 4.434 12.257 1.00 94.38 70 GLY A O 1
ATOM 532 N N . LYS A 1 71 ? -4.413 2.747 11.790 1.00 97.00 71 LYS A N 1
ATOM 533 C CA . LYS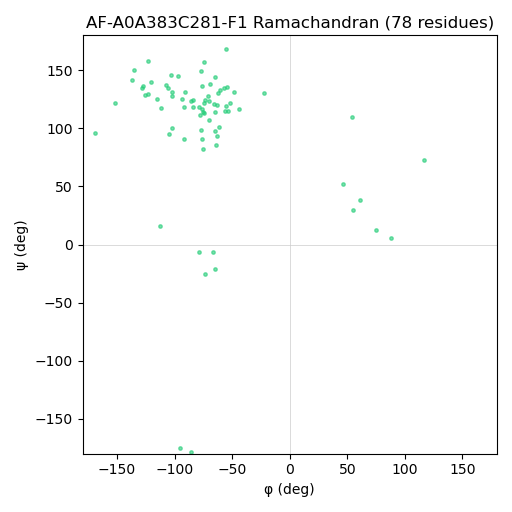 A 1 71 ? -3.388 1.848 11.253 1.00 97.00 71 LYS A CA 1
ATOM 534 C C . LYS A 1 71 ? -3.532 1.676 9.746 1.00 97.00 71 LYS A C 1
ATOM 536 O O . LYS A 1 71 ? -4.626 1.478 9.227 1.00 97.00 71 LYS A O 1
ATOM 541 N N . VAL A 1 72 ? -2.392 1.710 9.068 1.00 96.25 72 VAL A N 1
ATOM 542 C CA . VAL A 1 72 ? -2.259 1.433 7.638 1.00 96.25 72 VAL A CA 1
ATOM 543 C C . VAL A 1 72 ? -1.175 0.376 7.476 1.00 96.25 72 VAL A C 1
ATOM 545 O O . VAL A 1 72 ? -0.139 0.446 8.143 1.00 96.25 72 VAL A O 1
ATOM 548 N N . ILE A 1 73 ? -1.429 -0.606 6.620 1.00 96.38 73 ILE A N 1
ATOM 549 C CA . ILE A 1 73 ? -0.467 -1.633 6.225 1.00 96.38 73 ILE A CA 1
ATOM 550 C C . ILE A 1 73 ? 0.059 -1.251 4.847 1.00 96.38 73 ILE A C 1
ATOM 552 O O . ILE A 1 73 ? -0.728 -0.939 3.956 1.00 96.38 73 ILE A O 1
ATOM 556 N N . ILE A 1 74 ? 1.381 -1.265 4.691 1.00 96.06 74 ILE A N 1
ATOM 557 C CA . I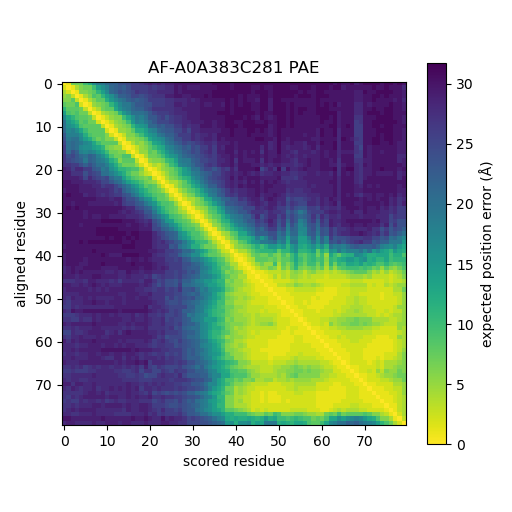LE A 1 74 ? 2.043 -1.020 3.412 1.00 96.06 74 ILE A CA 1
ATOM 558 C C . ILE A 1 74 ? 2.682 -2.326 2.956 1.00 96.06 74 ILE A C 1
ATOM 560 O O . ILE A 1 74 ? 3.579 -2.842 3.627 1.00 96.06 74 ILE A O 1
ATOM 564 N N . TYR A 1 75 ? 2.227 -2.842 1.820 1.00 94.69 75 TYR A N 1
ATOM 565 C CA . TYR A 1 75 ? 2.843 -3.975 1.147 1.00 94.69 75 TYR A CA 1
ATOM 566 C C . TYR A 1 75 ? 3.825 -3.456 0.103 1.00 94.69 75 TYR A C 1
ATOM 568 O O . TYR A 1 75 ? 3.460 -2.654 -0.751 1.00 94.69 75 TYR A O 1
ATOM 576 N N . MET A 1 76 ? 5.075 -3.908 0.184 1.00 93.62 76 MET A N 1
ATOM 577 C CA . MET A 1 76 ? 6.023 -3.783 -0.920 1.00 93.62 76 MET A CA 1
ATOM 578 C C . MET A 1 76 ? 5.768 -4.953 -1.859 1.00 93.62 76 MET A C 1
ATOM 580 O O . MET A 1 76 ? 5.875 -6.104 -1.435 1.00 93.62 76 MET A O 1
ATOM 584 N N . LEU A 1 77 ? 5.390 -4.646 -3.091 1.00 88.88 77 LEU A N 1
ATOM 585 C CA . LEU A 1 77 ? 5.096 -5.638 -4.113 1.00 88.88 77 LEU A CA 1
ATOM 586 C C . LEU A 1 77 ? 6.288 -5.704 -5.070 1.00 88.88 77 LEU A C 1
ATOM 588 O O . LEU A 1 77 ? 6.967 -4.695 -5.301 1.00 88.88 77 LEU A O 1
ATOM 592 N N . ASP A 1 78 ? 6.581 -6.889 -5.593 1.00 78.50 78 ASP A N 1
ATOM 593 C CA . ASP A 1 78 ? 7.483 -6.987 -6.730 1.00 78.50 78 ASP A CA 1
ATOM 594 C C . ASP A 1 78 ? 6.846 -6.304 -7.952 1.00 78.50 78 ASP A C 1
ATOM 596 O O . ASP A 1 78 ? 5.626 -6.247 -8.114 1.00 78.50 78 ASP A O 1
ATOM 600 N N . GLY A 1 79 ? 7.685 -5.663 -8.767 1.00 66.38 79 GLY A N 1
ATOM 601 C CA . GLY A 1 79 ? 7.277 -5.252 -10.106 1.00 66.38 79 GLY A CA 1
ATOM 602 C C . GLY A 1 79 ? 7.098 -6.502 -10.960 1.00 66.38 79 GLY A C 1
ATOM 603 O O . GLY A 1 79 ? 7.909 -7.420 -10.836 1.00 66.38 79 GLY A O 1
ATOM 604 N N . GLU A 1 80 ? 6.048 -6.548 -11.782 1.00 57.06 80 GLU A N 1
ATOM 605 C CA . GLU A 1 80 ? 5.919 -7.584 -12.817 1.00 57.06 80 GLU A CA 1
ATOM 606 C C . GLU A 1 80 ? 7.061 -7.507 -13.843 1.00 57.06 80 GLU A C 1
ATOM 608 O O . GLU A 1 80 ? 7.476 -6.376 -14.198 1.00 57.06 80 GLU A O 1
#

Sequence (80 aa):
MDLRKTAGAFLIACLPWLVGCPSGTRTGVQPEQTSKHVHDHPHHGPHDGELFAFDDGKYHAEAVADKSPGKVIIYMLDGE

Organism: NCBI:txid408172

Secondary structure (DSSP, 8-state):
--------------PPP-----------PPPP----------SS-TTSSEEEEETTTTEEEEEEE-SSTT-EEEEEEPP-

Foldseek 3Di:
DDDDDDDDDDDDDDDDDDDDDDDDDDPDDDPDPPDPDPDPDDCADPVRFGWDAPPNQQWIKGWDDDPDPPDIDIDTDGRD

Solvent-accessible surface area (backbone atoms only — not comparable to full-atom values): 5768 Å² total; per-residue (Å²): 136,86,84,75,91,79,88,80,86,86,76,86,78,84,78,81,87,85,85,81,78,86,78,74,87,74,87,70,79,77,76,75,81,72,77,83,73,88,70,94,65,79,76,49,47,99,76,76,24,54,51,46,68,40,85,93,54,58,36,33,36,31,44,32,78,47,94,52,89,96,42,72,46,77,45,84,45,79,44,130